Protein AF-A0A849HHX4-F1 (afdb_monomer)

Nearest PDB structures (foldseek):
  7o3w-assembly1_A  TM=9.192E-01  e=4.930E+00  Synechocystis sp. PCC 6803 substr. Kazusa
  6zw4-assembly1_H  TM=8.675E-01  e=7.129E+00  Nostoc punctiforme
  6zw4-assembly1_T  TM=8.675E-01  e=7.129E+00  Nostoc punctiforme
  6zw4-assembly1_GA  TM=8.675E-01  e=7.129E+00  Nostoc punctiforme

Sequence (63 aa):
MNAENKGSGTLIALAMVGSVVVGFAGLLGAVFAFLNVDAVGFGVSLVASALSFGLLANALLRS

Foldseek 3Di:
DPPVVVVVVVVLVVLLVVLVVLLVVLVVQLVVCVVVVNPPSNVVSNVSNVVSVVSNVVSVVVD

Mean predicted aligned error: 7.4 Å

Secondary structure (DSSP, 8-state):
--HHHHHHHHHHHHHHHHHHHHHHHHHHHHHHHHHTT-HHHHHHHHHHHHHHHHHHHHHHHH-

Structure (mmCIF, N/CA/C/O backbone):
data_AF-A0A849HHX4-F1
#
_entry.id   AF-A0A849HHX4-F1
#
loop_
_atom_site.group_PDB
_atom_site.id
_atom_site.type_symbol
_atom_site.label_atom_id
_atom_site.label_alt_id
_atom_site.label_comp_id
_atom_site.label_asym_id
_atom_site.label_entity_id
_atom_site.label_seq_id
_atom_site.pdbx_PDB_ins_code
_atom_site.Cartn_x
_atom_site.Cartn_y
_atom_site.Cartn_z
_atom_site.occupancy
_atom_site.B_iso_or_equiv
_atom_site.auth_seq_id
_atom_site.auth_comp_id
_atom_site.auth_asym_id
_atom_site.auth_atom_id
_atom_site.pdbx_PDB_model_num
ATOM 1 N N . MET A 1 1 ? -24.249 12.282 29.175 1.00 45.38 1 MET A N 1
ATOM 2 C CA . MET A 1 1 ? -23.150 11.606 28.450 1.00 45.38 1 MET A CA 1
ATOM 3 C C . MET A 1 1 ? -23.760 10.965 27.209 1.00 45.38 1 MET A C 1
ATOM 5 O O . MET A 1 1 ? -24.582 10.092 27.420 1.00 45.38 1 MET A O 1
ATOM 9 N N . ASN A 1 2 ? -23.520 11.466 25.982 1.00 45.88 2 ASN A N 1
ATOM 10 C CA . ASN A 1 2 ? -23.754 10.713 24.718 1.00 45.88 2 ASN A CA 1
ATOM 11 C C . ASN A 1 2 ? -23.448 11.467 23.400 1.00 45.88 2 ASN A C 1
ATOM 13 O O . ASN A 1 2 ? -23.556 10.870 22.332 1.00 45.88 2 ASN A O 1
ATOM 17 N N . ALA A 1 3 ? -23.042 12.742 23.419 1.00 51.84 3 ALA A N 1
ATOM 18 C CA . ALA A 1 3 ? -22.654 13.444 22.183 1.00 51.84 3 ALA A CA 1
ATOM 19 C C . ALA A 1 3 ? -21.264 13.022 21.654 1.00 51.84 3 ALA A C 1
ATOM 21 O O . ALA A 1 3 ? -20.993 13.119 20.462 1.00 51.84 3 ALA A O 1
ATOM 22 N N . GLU A 1 4 ? -20.408 12.495 22.530 1.00 50.47 4 GLU A N 1
ATOM 23 C CA . GLU A 1 4 ? -18.994 12.200 22.253 1.00 50.47 4 GLU A CA 1
ATOM 24 C C . GLU A 1 4 ? -18.798 10.905 21.437 1.00 50.47 4 GLU A C 1
ATOM 26 O O . GLU A 1 4 ? -17.813 10.755 20.719 1.00 50.47 4 GLU A O 1
ATOM 31 N N . ASN A 1 5 ? -19.768 9.983 21.476 1.00 54.09 5 ASN A N 1
ATOM 32 C CA . ASN A 1 5 ? -19.665 8.674 20.820 1.00 54.09 5 ASN A CA 1
ATOM 33 C C . ASN A 1 5 ? -19.990 8.739 19.307 1.00 54.09 5 ASN A C 1
ATOM 35 O O . ASN A 1 5 ? -19.321 8.111 18.488 1.00 54.09 5 ASN A O 1
ATOM 39 N N . LYS A 1 6 ? -20.942 9.595 18.896 1.00 51.69 6 LYS A N 1
ATOM 40 C CA . LYS A 1 6 ? -21.339 9.746 17.477 1.00 51.69 6 LYS A CA 1
ATOM 41 C C . LYS A 1 6 ? -20.219 10.294 16.580 1.00 51.69 6 LYS A C 1
ATOM 43 O O . LYS A 1 6 ? -20.100 9.875 15.427 1.00 51.69 6 LYS A O 1
ATOM 48 N N . GLY A 1 7 ? -19.401 11.213 17.100 1.00 56.41 7 GLY A N 1
ATOM 49 C CA . GLY A 1 7 ? -18.275 11.794 16.359 1.00 56.41 7 GLY A CA 1
ATOM 50 C C . GLY A 1 7 ? -17.158 10.781 16.097 1.00 56.41 7 GLY A C 1
ATOM 51 O O . GLY A 1 7 ? -16.641 10.708 14.985 1.00 56.41 7 GLY A O 1
ATOM 52 N N . SER A 1 8 ?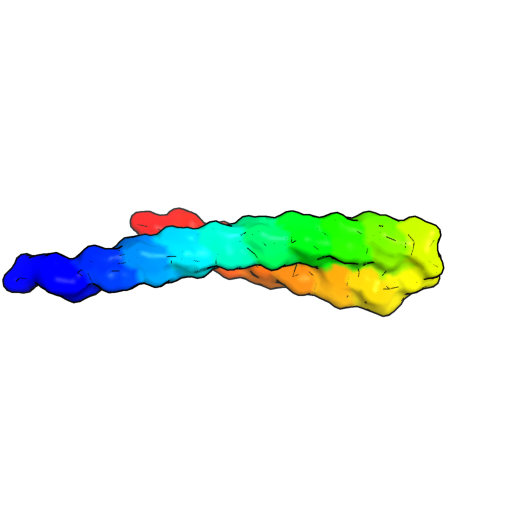 -16.844 9.946 17.092 1.00 63.50 8 SER A N 1
ATOM 53 C CA . SER A 1 8 ? -15.781 8.938 16.989 1.00 63.50 8 SER A CA 1
ATOM 54 C C . SER A 1 8 ? -16.118 7.843 15.972 1.00 63.50 8 SER A C 1
ATOM 56 O O . SER A 1 8 ? -15.304 7.547 15.101 1.00 63.50 8 SER A O 1
ATOM 58 N N . GLY A 1 9 ? -17.348 7.311 15.997 1.00 69.69 9 GLY A N 1
ATO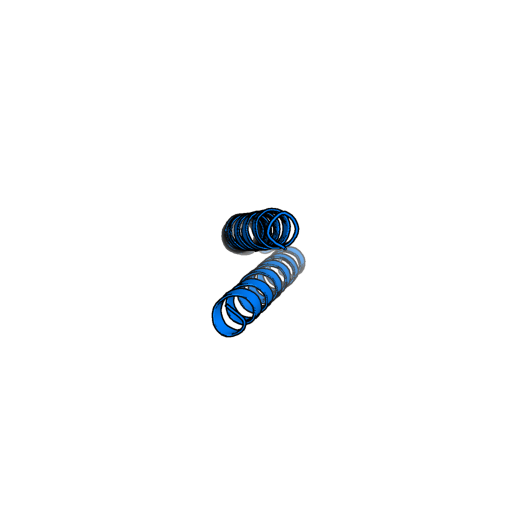M 59 C CA . GLY A 1 9 ? -17.776 6.283 15.040 1.00 69.69 9 GLY A CA 1
ATOM 60 C C . GLY A 1 9 ? -17.776 6.766 13.584 1.00 69.69 9 GLY A C 1
ATOM 61 O O . GLY A 1 9 ? -17.366 6.036 12.685 1.00 69.69 9 GLY A O 1
ATOM 62 N N . THR A 1 10 ? -18.162 8.025 13.352 1.00 77.69 10 THR A N 1
ATOM 63 C CA . THR A 1 10 ? -18.161 8.626 12.007 1.00 77.69 10 THR A CA 1
ATOM 64 C C . THR A 1 10 ? -16.739 8.815 11.475 1.00 77.69 10 THR A C 1
ATOM 66 O O . THR A 1 10 ? -16.474 8.529 10.309 1.00 77.69 10 THR A O 1
ATOM 69 N N . LEU A 1 11 ? -15.807 9.252 12.327 1.00 79.56 11 LEU A N 1
ATOM 70 C CA . LEU A 1 11 ? -14.395 9.408 11.966 1.00 79.56 11 LEU A CA 1
ATOM 71 C C . LEU A 1 11 ? -13.725 8.063 11.664 1.00 79.56 11 LEU A C 1
ATOM 73 O O . LEU A 1 11 ? -12.963 7.968 10.704 1.00 79.56 11 LEU A O 1
ATOM 77 N N . ILE A 1 12 ? -14.039 7.021 12.438 1.00 81.19 12 ILE A N 1
ATOM 78 C CA . ILE A 1 12 ? -13.533 5.663 12.199 1.00 81.19 12 ILE A CA 1
ATOM 79 C C . ILE A 1 12 ? -14.075 5.123 10.872 1.00 81.19 12 ILE A C 1
ATOM 81 O O . ILE A 1 12 ? -13.298 4.633 10.056 1.00 81.19 12 ILE A O 1
ATOM 85 N N . ALA A 1 13 ? -15.376 5.275 10.607 1.00 80.50 13 ALA A N 1
ATOM 86 C CA . ALA A 1 13 ? -15.975 4.861 9.340 1.00 80.50 13 ALA A CA 1
ATOM 87 C C . ALA A 1 13 ? -15.356 5.603 8.142 1.00 80.50 13 ALA A C 1
ATOM 89 O O . ALA A 1 13 ? -15.034 4.985 7.127 1.00 80.50 13 ALA A O 1
ATOM 90 N N . LEU A 1 14 ? -15.126 6.913 8.268 1.00 83.62 14 LEU A N 1
ATOM 91 C CA . LEU A 1 14 ? -14.490 7.711 7.222 1.00 83.62 14 LEU A CA 1
ATOM 92 C C . LEU A 1 14 ? -13.033 7.287 6.983 1.00 83.62 14 LEU A C 1
ATOM 94 O O . LEU A 1 14 ? -12.609 7.181 5.833 1.00 83.62 14 LEU A O 1
ATOM 98 N N . ALA A 1 15 ? -12.285 6.991 8.049 1.00 83.31 15 ALA A N 1
ATOM 99 C CA . ALA A 1 15 ? -10.924 6.469 7.954 1.00 83.31 15 ALA A CA 1
ATOM 100 C C . ALA A 1 15 ? -10.888 5.081 7.297 1.00 83.31 15 ALA A C 1
ATOM 102 O O . ALA A 1 15 ? -10.018 4.824 6.468 1.00 83.31 15 ALA A O 1
ATOM 103 N N . MET A 1 16 ? -11.851 4.204 7.602 1.00 83.75 16 MET A N 1
ATOM 104 C CA . MET A 1 16 ? -11.966 2.901 6.943 1.00 83.75 16 MET A CA 1
ATOM 105 C C . MET A 1 16 ? -12.230 3.052 5.443 1.00 83.75 16 MET A C 1
ATOM 107 O O . MET A 1 16 ? -11.512 2.469 4.632 1.00 83.75 16 MET A O 1
ATOM 111 N N . VAL A 1 17 ? -13.212 3.871 5.060 1.00 87.50 17 VAL A N 1
ATOM 112 C CA . VAL A 1 17 ? -13.535 4.114 3.645 1.00 87.50 17 VAL A CA 1
ATOM 113 C C . VAL A 1 17 ? -12.346 4.746 2.918 1.00 87.50 17 VAL A C 1
ATOM 115 O O . VAL A 1 17 ? -11.978 4.285 1.839 1.00 87.50 17 VAL A O 1
ATOM 118 N N . GLY A 1 18 ? -11.701 5.748 3.521 1.00 85.62 18 GLY A N 1
ATOM 119 C CA . GLY A 1 18 ? -10.511 6.390 2.961 1.00 85.62 18 GLY A CA 1
ATOM 120 C C . GLY A 1 18 ? -9.367 5.401 2.731 1.00 85.62 18 GLY A C 1
ATOM 121 O O . GLY A 1 18 ? -8.806 5.357 1.637 1.00 85.62 18 GLY A O 1
ATOM 122 N N . SER A 1 19 ? -9.075 4.550 3.715 1.00 86.56 19 SER A N 1
ATOM 123 C CA . SER A 1 19 ? -8.035 3.523 3.600 1.00 86.56 19 SER A CA 1
ATOM 124 C C . SER A 1 19 ? -8.347 2.469 2.537 1.00 86.56 19 SER A C 1
ATOM 126 O O . SER A 1 19 ? -7.437 2.040 1.830 1.00 86.56 19 SER A O 1
ATOM 128 N N . VAL A 1 20 ? -9.613 2.072 2.367 1.00 88.38 20 VAL A N 1
ATOM 129 C CA . VAL A 1 20 ? -10.012 1.154 1.285 1.00 88.38 20 VAL A CA 1
ATOM 130 C C . VAL A 1 20 ? -9.797 1.806 -0.080 1.00 88.38 20 VAL A C 1
ATOM 132 O O . VAL A 1 20 ? -9.186 1.191 -0.951 1.00 88.38 20 VAL A O 1
ATOM 135 N N . VAL A 1 21 ? -10.251 3.049 -0.267 1.00 90.19 21 VAL A N 1
ATOM 136 C CA . VAL A 1 21 ? -10.134 3.763 -1.550 1.00 90.19 21 VAL A CA 1
ATOM 137 C C . VAL A 1 21 ? -8.670 3.995 -1.921 1.00 90.19 21 VAL A C 1
ATOM 139 O O . VAL A 1 21 ? -8.271 3.678 -3.041 1.00 90.19 21 VAL A O 1
ATOM 142 N N . VAL A 1 22 ? -7.853 4.494 -0.987 1.00 90.06 22 VAL A N 1
ATOM 143 C CA . VAL A 1 22 ? -6.417 4.726 -1.222 1.00 90.06 22 VAL A CA 1
ATOM 144 C C . VAL A 1 22 ? -5.676 3.406 -1.428 1.00 90.06 22 VAL A C 1
ATOM 146 O O . VAL A 1 22 ? -4.849 3.311 -2.333 1.00 90.06 22 VAL A O 1
ATOM 149 N N . GLY A 1 23 ? -6.005 2.367 -0.654 1.00 88.25 23 GLY A N 1
ATOM 150 C CA . GLY A 1 23 ? -5.441 1.029 -0.820 1.00 88.25 23 GLY A CA 1
ATOM 151 C C . GLY A 1 23 ? -5.690 0.471 -2.220 1.00 88.25 23 GLY A C 1
ATOM 152 O O . GLY A 1 23 ? -4.746 0.063 -2.901 1.00 88.25 23 GLY A O 1
ATOM 153 N N . PHE A 1 24 ? -6.938 0.527 -2.691 1.00 90.00 24 PHE A N 1
ATOM 154 C CA . PHE A 1 24 ? -7.315 0.051 -4.024 1.00 90.00 24 PHE A CA 1
ATOM 155 C C . PHE A 1 24 ? -6.702 0.900 -5.143 1.00 90.00 24 PHE A C 1
ATOM 157 O O . PHE A 1 24 ? -6.175 0.352 -6.110 1.00 90.00 24 PHE A O 1
ATOM 164 N N . ALA A 1 25 ? -6.716 2.229 -5.006 1.00 89.69 25 ALA A N 1
ATOM 165 C CA . ALA A 1 25 ? -6.105 3.138 -5.974 1.00 89.69 25 ALA A CA 1
ATOM 166 C C . ALA A 1 25 ? -4.587 2.926 -6.076 1.00 89.69 25 ALA A C 1
ATOM 168 O O . ALA A 1 25 ? -4.046 2.905 -7.179 1.00 89.69 25 ALA A O 1
ATOM 169 N N . GLY A 1 26 ? -3.906 2.701 -4.947 1.00 88.44 26 GLY A N 1
ATOM 170 C CA . GLY A 1 26 ? -2.491 2.336 -4.917 1.00 88.44 26 GLY A CA 1
ATOM 171 C C . GLY A 1 26 ? -2.226 0.999 -5.606 1.00 88.44 26 GLY A C 1
ATOM 172 O O . GLY A 1 26 ? -1.281 0.884 -6.375 1.00 88.44 26 GLY A O 1
ATOM 173 N N . LEU A 1 27 ? -3.096 0.005 -5.425 1.00 89.31 27 LEU A N 1
ATOM 174 C CA . LEU A 1 27 ? -2.941 -1.293 -6.085 1.00 89.31 27 LEU A CA 1
ATOM 175 C C . LE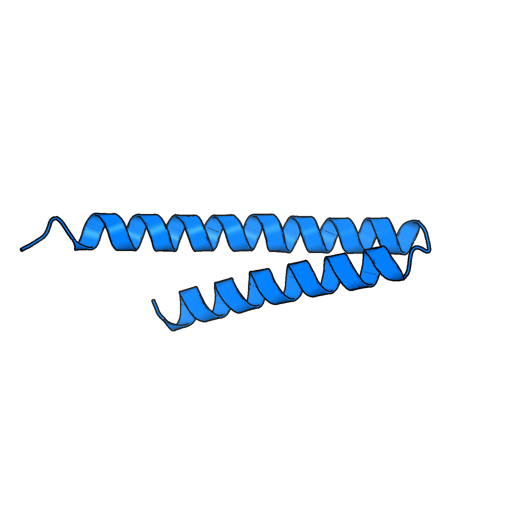U A 1 2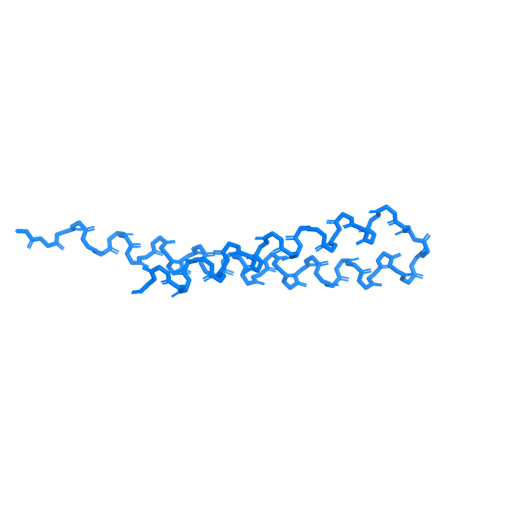7 ? -3.125 -1.183 -7.608 1.00 89.31 27 LEU A C 1
ATOM 177 O O . LEU A 1 27 ? -2.332 -1.735 -8.367 1.00 89.31 27 LEU A O 1
ATOM 181 N N . LEU A 1 28 ? -4.107 -0.397 -8.062 1.00 90.62 28 LEU A N 1
ATOM 182 C CA . LEU A 1 28 ? -4.280 -0.071 -9.481 1.00 90.62 28 LEU A CA 1
ATOM 183 C C . LEU A 1 28 ? -3.079 0.709 -10.036 1.00 90.62 28 LEU A C 1
ATOM 185 O O . LEU A 1 28 ? -2.584 0.379 -11.111 1.00 90.62 28 LEU A O 1
ATOM 189 N N . GLY A 1 29 ? -2.576 1.697 -9.292 1.00 87.69 29 GLY A N 1
ATOM 190 C CA . GLY A 1 29 ? -1.375 2.454 -9.649 1.00 87.69 29 GLY A CA 1
ATOM 191 C C . GLY A 1 29 ? -0.143 1.561 -9.797 1.00 87.69 29 GLY A C 1
ATOM 192 O O . GLY A 1 29 ? 0.604 1.712 -10.760 1.00 87.69 29 GLY A O 1
ATOM 193 N N . ALA A 1 30 ? 0.013 0.567 -8.918 1.00 84.44 30 ALA A N 1
ATOM 194 C CA . ALA A 1 30 ? 1.079 -0.421 -9.024 1.00 84.44 30 ALA A CA 1
ATOM 195 C C . ALA A 1 30 ? 0.929 -1.252 -10.308 1.00 84.44 30 ALA A C 1
ATOM 197 O O . ALA A 1 30 ? 1.888 -1.384 -11.060 1.00 84.44 30 ALA A O 1
ATOM 198 N N . VAL A 1 31 ? -0.272 -1.745 -10.630 1.00 89.00 31 VAL A N 1
ATOM 199 C CA . VAL A 1 31 ? -0.502 -2.477 -11.891 1.00 89.00 31 VAL A CA 1
ATOM 200 C C . VAL A 1 31 ? -0.146 -1.613 -13.107 1.00 89.00 31 VAL A C 1
ATOM 202 O O . VAL A 1 31 ? 0.554 -2.079 -14.004 1.00 89.00 31 VAL A O 1
ATOM 205 N N . PHE A 1 32 ? -0.551 -0.341 -13.128 1.00 88.69 32 PHE A N 1
ATOM 206 C CA . PHE A 1 32 ? -0.191 0.581 -14.209 1.00 88.69 32 PHE A CA 1
ATOM 207 C C . PHE A 1 32 ? 1.319 0.837 -14.299 1.00 88.69 32 PHE A C 1
ATOM 209 O O . PHE A 1 32 ? 1.873 0.806 -15.398 1.00 88.69 32 PHE A O 1
ATOM 216 N N . ALA A 1 33 ? 1.997 1.060 -13.174 1.00 88.81 33 ALA A N 1
ATOM 217 C CA . ALA A 1 33 ? 3.443 1.270 -13.147 1.00 88.81 33 ALA A CA 1
ATOM 218 C C . ALA A 1 33 ? 4.214 0.017 -13.598 1.00 88.81 33 ALA A C 1
ATOM 220 O O . ALA A 1 33 ? 5.181 0.124 -14.351 1.00 88.81 33 ALA A O 1
ATOM 221 N N . PHE A 1 34 ? 3.728 -1.174 -13.233 1.00 86.94 34 PHE A N 1
ATOM 222 C CA . PHE A 1 34 ? 4.275 -2.448 -13.699 1.00 86.94 34 PHE A CA 1
ATOM 223 C C . PHE A 1 34 ? 4.186 -2.584 -15.225 1.00 86.94 34 PHE A C 1
ATOM 225 O O . PHE A 1 34 ? 5.170 -2.939 -15.871 1.00 86.94 34 PHE A O 1
ATOM 232 N N . LEU A 1 35 ? 3.035 -2.238 -15.814 1.00 91.25 35 LEU A N 1
ATOM 233 C CA . LEU A 1 35 ? 2.841 -2.266 -17.270 1.00 91.25 35 LEU A CA 1
ATOM 234 C C . LEU A 1 35 ? 3.725 -1.253 -18.018 1.00 91.25 35 LEU A C 1
ATOM 236 O O . LEU A 1 35 ? 4.042 -1.473 -19.183 1.00 91.25 35 LEU A O 1
ATOM 240 N N . ASN A 1 36 ? 4.140 -0.169 -17.358 1.00 90.12 36 ASN A N 1
ATOM 241 C CA . ASN A 1 36 ? 5.028 0.851 -17.926 1.00 90.12 36 ASN A CA 1
ATOM 242 C C . ASN A 1 36 ? 6.520 0.595 -17.636 1.00 90.12 36 ASN A C 1
ATOM 244 O O . ASN A 1 36 ? 7.353 1.425 -17.990 1.00 90.12 36 ASN A O 1
ATOM 248 N N . VAL A 1 37 ? 6.873 -0.543 -17.019 1.00 86.50 37 VAL A N 1
ATOM 249 C CA . VAL A 1 37 ? 8.257 -0.886 -16.625 1.00 86.50 37 VAL A CA 1
ATOM 250 C C . VAL A 1 37 ? 8.864 0.158 -15.665 1.00 86.50 37 VAL A C 1
ATOM 252 O O . VAL A 1 37 ? 10.079 0.333 -15.585 1.00 86.50 37 VAL A O 1
ATOM 255 N N . ASP A 1 38 ? 8.018 0.847 -14.894 1.00 86.69 38 ASP A N 1
ATOM 256 C CA . ASP A 1 38 ? 8.443 1.839 -13.909 1.00 86.69 38 ASP A CA 1
ATOM 257 C C . ASP A 1 38 ? 8.552 1.197 -12.519 1.00 86.69 38 ASP A C 1
ATOM 259 O O . ASP A 1 38 ? 7.582 1.072 -11.765 1.00 86.69 38 ASP A O 1
ATOM 263 N N . ALA A 1 39 ? 9.762 0.747 -12.181 1.00 82.94 39 ALA A N 1
ATOM 264 C CA . ALA A 1 39 ? 10.024 0.033 -10.931 1.00 82.94 39 ALA A CA 1
ATOM 265 C C . ALA A 1 39 ? 9.803 0.907 -9.683 1.00 82.94 39 ALA A C 1
ATOM 267 O O . ALA A 1 39 ? 9.400 0.402 -8.632 1.00 82.94 39 ALA A O 1
ATOM 268 N N . VAL A 1 40 ? 10.051 2.217 -9.794 1.00 89.62 40 VAL A N 1
ATOM 269 C CA . VAL A 1 40 ? 9.911 3.161 -8.678 1.00 89.62 40 VAL A CA 1
ATOM 270 C C . VAL A 1 40 ? 8.437 3.399 -8.367 1.00 89.62 40 VAL A C 1
ATOM 272 O O . VAL A 1 40 ? 8.026 3.216 -7.220 1.00 89.62 40 VAL A O 1
ATOM 275 N N . GLY A 1 41 ? 7.621 3.732 -9.369 1.00 85.19 41 GLY A N 1
ATOM 276 C CA . GLY A 1 41 ? 6.178 3.895 -9.223 1.00 85.19 41 GLY A CA 1
ATOM 277 C C . GLY A 1 41 ? 5.504 2.616 -8.744 1.00 85.19 41 GLY A C 1
ATOM 278 O O . GLY A 1 41 ? 4.669 2.677 -7.844 1.00 85.19 41 GLY A O 1
ATOM 279 N N . PHE A 1 42 ? 5.935 1.450 -9.239 1.00 87.00 42 PHE A N 1
ATOM 280 C CA . PHE A 1 42 ? 5.438 0.160 -8.760 1.00 87.00 42 PHE A CA 1
ATOM 281 C C . PHE A 1 42 ? 5.659 -0.005 -7.253 1.00 87.00 42 PHE A C 1
ATOM 283 O O . PHE A 1 42 ? 4.709 -0.270 -6.514 1.00 87.00 42 PHE A O 1
ATOM 290 N N . GLY A 1 43 ? 6.894 0.206 -6.785 1.00 86.38 43 GLY A N 1
ATOM 291 C CA . GLY A 1 43 ? 7.238 0.085 -5.369 1.00 86.38 43 GLY A CA 1
ATOM 292 C C . GLY A 1 43 ? 6.502 1.094 -4.486 1.00 86.38 43 GLY A C 1
ATOM 293 O O . GLY A 1 43 ? 5.934 0.715 -3.460 1.00 86.38 43 GLY A O 1
ATOM 294 N N . VAL A 1 44 ? 6.455 2.365 -4.895 1.00 90.56 44 VAL A N 1
ATOM 295 C CA . V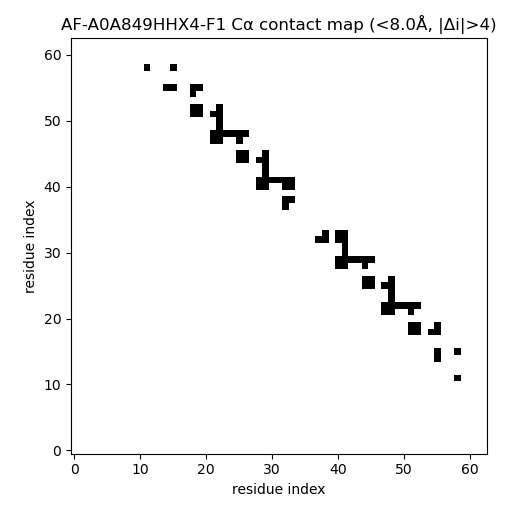AL A 1 44 ? 5.781 3.436 -4.139 1.00 90.56 44 VAL A CA 1
ATOM 296 C C . VAL A 1 44 ? 4.281 3.164 -4.021 1.00 90.56 44 VA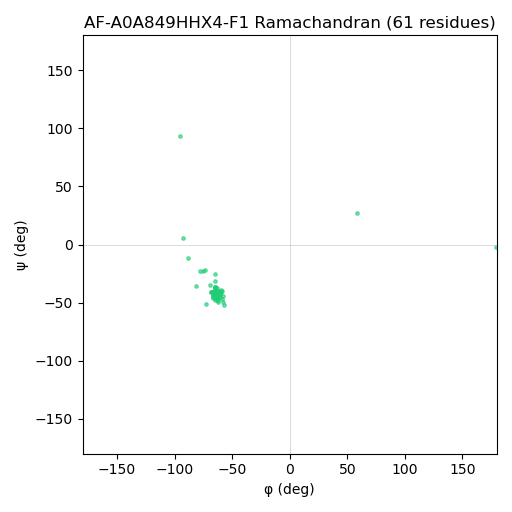L A C 1
ATOM 298 O O . VAL A 1 44 ? 3.719 3.266 -2.928 1.00 90.56 44 VAL A O 1
ATOM 301 N N . SER A 1 45 ? 3.634 2.763 -5.115 1.00 87.94 45 SER A N 1
ATOM 302 C CA . SER A 1 45 ? 2.215 2.413 -5.124 1.00 87.94 45 SER A CA 1
ATOM 303 C C . SER A 1 45 ? 1.909 1.173 -4.274 1.00 87.94 45 SER A C 1
ATOM 305 O O . SER A 1 45 ? 0.898 1.157 -3.566 1.00 87.94 45 SER A O 1
ATOM 307 N N . LEU A 1 46 ? 2.801 0.175 -4.260 1.00 87.31 46 LEU A N 1
ATOM 308 C CA . LEU A 1 46 ? 2.664 -1.009 -3.408 1.00 87.31 46 LEU A CA 1
ATOM 309 C C . LEU A 1 46 ? 2.785 -0.659 -1.917 1.00 87.31 46 LEU A C 1
ATOM 311 O O . LEU A 1 46 ? 1.976 -1.112 -1.108 1.00 87.31 46 LEU A O 1
ATOM 315 N N . VAL A 1 47 ? 3.759 0.180 -1.552 1.00 89.94 47 VAL A N 1
ATOM 316 C CA . VAL A 1 47 ? 3.960 0.634 -0.165 1.00 89.94 47 VAL A CA 1
ATOM 317 C C . VAL A 1 47 ? 2.780 1.485 0.308 1.00 89.94 47 VAL A C 1
ATOM 319 O O . VAL A 1 47 ? 2.275 1.266 1.409 1.00 89.94 47 VAL A O 1
ATOM 322 N N . ALA A 1 48 ? 2.286 2.405 -0.524 1.00 87.12 48 ALA A N 1
ATOM 323 C CA . ALA A 1 48 ? 1.100 3.205 -0.212 1.00 87.12 48 ALA A CA 1
ATOM 324 C C . ALA A 1 48 ? -0.141 2.326 0.031 1.00 87.12 48 ALA A C 1
ATOM 326 O O . ALA A 1 48 ? -0.910 2.563 0.970 1.00 87.12 48 ALA A O 1
ATOM 327 N N . SER A 1 49 ? -0.305 1.278 -0.781 1.00 87.12 49 SER A N 1
ATOM 328 C CA . SER A 1 49 ? -1.385 0.306 -0.629 1.00 87.12 49 SER A CA 1
ATOM 329 C C . SER A 1 49 ? -1.231 -0.515 0.661 1.00 87.12 49 SER A C 1
ATOM 331 O O . SER A 1 49 ? -2.172 -0.603 1.452 1.00 87.12 49 SER A O 1
ATOM 333 N N . ALA A 1 50 ? -0.025 -1.018 0.946 1.00 89.56 50 ALA A N 1
ATOM 334 C CA . ALA A 1 50 ? 0.280 -1.777 2.160 1.00 89.56 50 ALA A CA 1
ATOM 335 C C . ALA A 1 50 ? 0.043 -0.964 3.444 1.00 89.56 50 ALA A C 1
ATOM 337 O O . ALA A 1 50 ? -0.541 -1.478 4.398 1.00 89.56 50 ALA A O 1
ATOM 338 N N . LEU A 1 51 ? 0.435 0.313 3.463 1.00 89.38 51 LEU A N 1
ATOM 339 C CA . LEU A 1 51 ? 0.188 1.208 4.597 1.00 89.38 51 LEU A CA 1
ATOM 340 C C . LEU A 1 51 ? -1.305 1.484 4.791 1.00 89.38 51 LEU A C 1
ATOM 342 O O . LEU A 1 51 ? -1.791 1.449 5.921 1.00 89.38 51 LEU A O 1
ATOM 346 N N . SER A 1 52 ? -2.046 1.703 3.704 1.00 88.62 52 SER A N 1
ATOM 347 C CA . SER A 1 52 ? -3.492 1.946 3.769 1.00 88.62 52 SER A CA 1
ATOM 348 C C . SER A 1 52 ? -4.246 0.723 4.294 1.00 88.62 52 SER A C 1
ATOM 350 O O . SER A 1 52 ? -5.068 0.845 5.202 1.00 88.62 52 SER A O 1
ATOM 352 N N . PHE A 1 53 ? -3.917 -0.477 3.808 1.00 88.50 53 PHE A N 1
ATOM 353 C CA . PHE A 1 53 ? -4.504 -1.713 4.327 1.00 88.50 53 PHE A CA 1
ATOM 354 C C . PHE A 1 53 ? -4.042 -2.042 5.752 1.00 88.50 53 PHE A C 1
ATOM 356 O O . PHE A 1 53 ? -4.845 -2.527 6.545 1.00 88.50 53 PHE A O 1
ATOM 363 N N . GLY A 1 54 ? -2.795 -1.737 6.120 1.00 87.44 54 GLY A N 1
ATOM 364 C CA . GLY A 1 54 ? -2.304 -1.896 7.492 1.00 87.44 54 GLY A CA 1
ATOM 365 C C . GLY A 1 54 ? -3.037 -0.990 8.485 1.00 87.44 54 GLY A C 1
ATOM 366 O O . GLY A 1 54 ? -3.457 -1.442 9.551 1.00 87.44 54 GLY A O 1
ATOM 367 N N . LEU A 1 55 ? -3.272 0.272 8.112 1.00 86.38 55 LEU A N 1
ATOM 368 C CA . LEU A 1 55 ? -4.083 1.206 8.898 1.00 86.38 55 LEU A CA 1
ATOM 369 C C . LEU A 1 55 ? -5.542 0.753 8.992 1.00 86.38 55 LEU A C 1
ATOM 371 O O . LEU A 1 55 ? -6.136 0.845 10.066 1.00 86.38 55 LEU A O 1
ATOM 375 N N . LEU A 1 56 ? -6.107 0.226 7.902 1.00 85.88 56 LEU A N 1
ATOM 376 C CA . LEU A 1 56 ? -7.452 -0.348 7.893 1.00 85.88 56 LEU A CA 1
ATOM 377 C C . LEU A 1 56 ? -7.562 -1.558 8.828 1.00 85.88 56 LEU A C 1
ATOM 379 O O . LEU A 1 56 ? -8.484 -1.617 9.636 1.00 85.88 56 LEU A O 1
ATOM 383 N N . ALA A 1 57 ? -6.617 -2.497 8.755 1.00 85.50 57 ALA A N 1
ATOM 384 C CA . ALA A 1 57 ? -6.578 -3.673 9.619 1.00 85.50 57 ALA A CA 1
ATOM 385 C C . ALA A 1 57 ? -6.458 -3.274 11.096 1.00 85.50 57 ALA A C 1
ATOM 387 O O . ALA A 1 57 ? -7.171 -3.809 11.941 1.00 85.50 57 ALA A O 1
ATOM 388 N N . ASN A 1 58 ? -5.622 -2.279 11.404 1.00 84.31 58 ASN A N 1
ATOM 389 C CA . ASN A 1 58 ? -5.508 -1.737 12.754 1.00 84.31 58 ASN A CA 1
ATOM 390 C C . ASN A 1 58 ? -6.806 -1.057 13.225 1.00 84.31 58 ASN A C 1
ATOM 392 O O . ASN A 1 58 ? -7.197 -1.221 14.377 1.00 84.31 58 ASN A O 1
ATOM 396 N N . ALA A 1 59 ? -7.498 -0.321 12.349 1.00 81.25 59 ALA A N 1
ATOM 397 C CA . ALA A 1 59 ? -8.794 0.270 12.674 1.00 81.25 59 ALA A CA 1
ATOM 398 C C . ALA A 1 59 ? -9.853 -0.810 12.950 1.00 81.25 59 ALA A C 1
ATOM 400 O O . ALA A 1 59 ? -10.566 -0.706 13.943 1.00 81.25 59 ALA A O 1
ATOM 401 N N . LEU A 1 60 ? -9.912 -1.865 12.129 1.00 80.81 60 LEU A N 1
ATOM 402 C CA . LEU A 1 60 ? -10.848 -2.985 12.289 1.00 80.81 60 LEU A CA 1
ATOM 403 C C 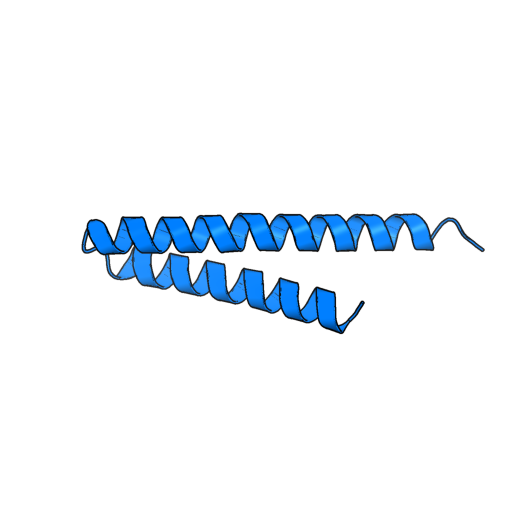. LEU A 1 60 ? -10.586 -3.802 13.559 1.00 80.81 60 LEU A C 1
ATOM 405 O O . LEU A 1 60 ? -11.533 -4.160 14.242 1.00 80.81 60 LEU A O 1
ATOM 409 N N . LEU A 1 61 ? -9.322 -4.077 13.895 1.00 82.69 61 LEU A N 1
ATOM 410 C CA . LEU A 1 61 ? -8.960 -4.831 15.105 1.00 82.69 61 LEU A CA 1
ATOM 411 C C . LEU A 1 61 ? -9.134 -4.024 16.397 1.00 82.69 61 LEU A C 1
ATOM 413 O O . LEU A 1 61 ? -9.230 -4.602 17.476 1.00 82.69 61 LEU A O 1
ATOM 417 N N . ARG A 1 62 ? -9.127 -2.692 16.296 1.00 69.81 62 ARG A N 1
ATOM 418 C CA . ARG A 1 62 ? -9.375 -1.779 17.418 1.00 69.81 62 ARG A CA 1
ATOM 419 C C . ARG A 1 62 ? -10.866 -1.453 17.606 1.00 69.81 62 ARG A C 1
ATOM 421 O O . ARG A 1 62 ? -11.208 -0.838 18.616 1.00 69.81 62 ARG A O 1
ATOM 428 N N . SER A 1 63 ? -11.705 -1.807 16.630 1.00 57.12 63 SER A N 1
ATOM 429 C CA . SER A 1 63 ? -13.170 -1.658 16.676 1.00 57.12 63 SER A CA 1
ATOM 430 C C . SER A 1 63 ? -13.795 -2.694 17.601 1.00 57.12 63 SER A C 1
ATOM 432 O O . SER A 1 63 ? -14.793 -2.337 18.263 1.00 57.12 63 SER A O 1
#

pLDDT: mean 81.3, std 12.46, range [45.38, 91.25]

Radius of gyration: 15.28 Å; Cα contacts (8 Å, |Δi|>4): 47; chains: 1; bounding box: 34×18×46 Å

Solvent-accessible surface area (backbone atoms only — not comparable to full-atom values): 3270 Å² to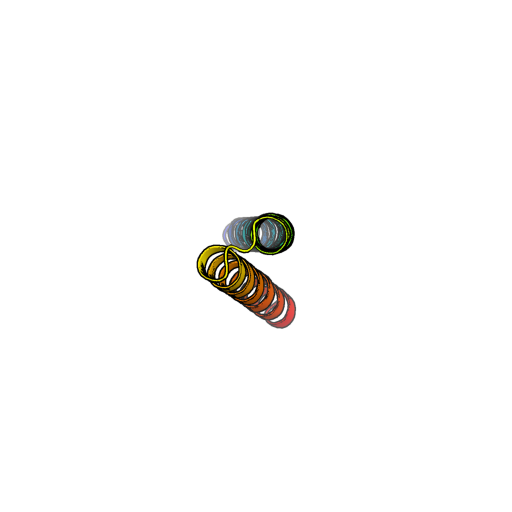tal; per-residue (Å²): 142,72,75,72,58,63,58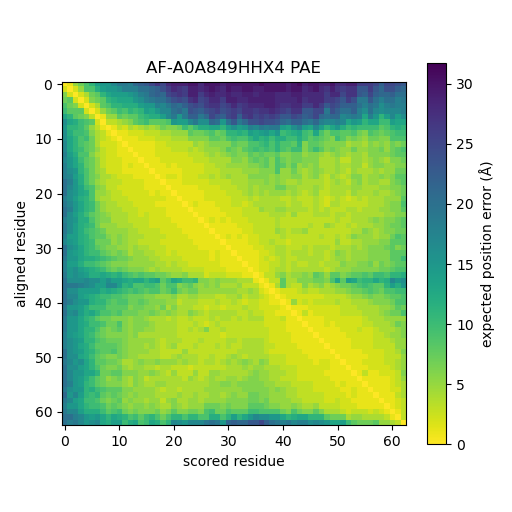,52,56,52,52,51,51,49,49,42,53,51,20,51,52,49,17,51,51,17,48,53,44,17,54,52,20,55,77,68,73,34,66,65,52,22,52,53,19,46,51,50,15,51,51,23,47,50,52,34,51,53,53,60,76,72,104